Protein AF-A0AAD4DW91-F1 (afdb_monomer_lite)

Radius of gyration: 35.84 Å; chains: 1; bounding box: 128×82×57 Å

Organism: NCBI:txid1912939

pLDDT: mean 74.11, std 18.42, range [43.03, 97.12]

Structure (mmCIF, N/CA/C/O backbone):
data_AF-A0AAD4DW91-F1
#
_entry.id   AF-A0AAD4DW91-F1
#
loop_
_atom_site.group_PDB
_atom_site.id
_atom_site.type_symbol
_atom_site.label_atom_id
_atom_site.label_alt_id
_atom_site.label_comp_id
_atom_site.label_asym_id
_atom_site.label_entity_id
_atom_site.label_seq_id
_atom_site.pdbx_PDB_ins_code
_atom_site.Cartn_x
_atom_site.Cartn_y
_atom_site.Cartn_z
_atom_site.occupancy
_atom_site.B_iso_or_equiv
_atom_site.auth_seq_id
_atom_site.auth_comp_id
_atom_site.auth_asym_id
_atom_site.auth_atom_id
_atom_site.pdbx_PDB_model_num
ATOM 1 N N . MET A 1 1 ? 57.801 -24.862 -30.088 1.00 43.78 1 MET A N 1
ATOM 2 C CA . MET A 1 1 ? 57.485 -23.717 -29.214 1.00 43.78 1 MET A CA 1
ATOM 3 C C . MET A 1 1 ? 55.969 -23.665 -29.159 1.00 43.78 1 MET A C 1
ATOM 5 O O . MET A 1 1 ? 55.378 -23.221 -30.129 1.00 43.78 1 MET A O 1
ATOM 9 N N . ASP A 1 2 ? 55.355 -24.261 -28.137 1.00 58.56 2 ASP A N 1
ATOM 10 C CA . ASP A 1 2 ? 53.893 -24.354 -28.018 1.00 58.56 2 ASP A CA 1
ATOM 11 C C . ASP A 1 2 ? 53.498 -23.585 -26.754 1.00 58.56 2 ASP A C 1
ATOM 13 O O . ASP A 1 2 ? 53.835 -23.990 -25.644 1.00 58.56 2 ASP A O 1
ATOM 17 N N . VAL A 1 3 ? 52.967 -22.375 -26.943 1.00 61.09 3 VAL A N 1
ATOM 18 C CA . VAL A 1 3 ? 52.926 -21.304 -25.923 1.00 61.09 3 VAL A CA 1
ATOM 19 C C . VAL A 1 3 ? 51.514 -21.000 -25.428 1.00 61.09 3 VAL A C 1
ATOM 21 O O . VAL A 1 3 ? 51.255 -19.915 -24.914 1.00 61.09 3 VAL A O 1
ATOM 24 N N . PHE A 1 4 ? 50.587 -21.945 -25.560 1.00 66.50 4 PHE A N 1
ATOM 25 C CA . PHE A 1 4 ? 49.207 -21.739 -25.130 1.00 66.50 4 PHE A CA 1
ATOM 26 C C . PHE A 1 4 ? 48.803 -22.744 -24.052 1.00 66.50 4 PHE A C 1
ATOM 28 O O . PHE A 1 4 ? 48.075 -23.701 -24.303 1.00 66.50 4 PHE A O 1
ATOM 35 N N . GLU A 1 5 ? 49.222 -22.487 -22.812 1.00 61.28 5 GLU A N 1
ATOM 36 C CA . GLU A 1 5 ? 48.526 -23.033 -21.645 1.00 61.28 5 GLU A CA 1
ATOM 37 C C . GLU A 1 5 ? 47.189 -22.301 -21.487 1.00 61.28 5 GLU A C 1
ATOM 39 O O . GLU A 1 5 ? 47.075 -21.247 -20.858 1.00 61.28 5 GLU A O 1
ATOM 44 N N . VAL A 1 6 ? 46.147 -22.851 -22.110 1.00 69.00 6 VAL A N 1
ATOM 45 C CA . VAL A 1 6 ? 44.784 -22.344 -21.961 1.00 69.00 6 VAL A CA 1
ATOM 46 C C . VAL A 1 6 ? 44.283 -22.721 -20.567 1.00 69.00 6 VAL A C 1
ATOM 48 O O . VAL A 1 6 ? 43.870 -23.855 -20.323 1.00 69.00 6 VAL A O 1
ATOM 51 N N . GLN A 1 7 ? 44.292 -21.765 -19.636 1.00 66.50 7 GLN A N 1
ATOM 52 C CA . GLN A 1 7 ? 43.637 -21.929 -18.338 1.00 66.50 7 GLN A CA 1
ATOM 53 C C . GLN A 1 7 ? 42.112 -21.955 -18.517 1.00 66.50 7 GLN A C 1
ATOM 55 O O . GLN A 1 7 ? 41.428 -20.931 -18.463 1.00 66.50 7 GLN A O 1
ATOM 60 N N . LEU A 1 8 ? 41.562 -23.146 -18.750 1.00 68.25 8 LEU A N 1
ATOM 61 C CA . LEU A 1 8 ? 40.123 -23.354 -18.843 1.00 68.25 8 LEU A CA 1
ATOM 62 C C . LEU A 1 8 ? 39.509 -23.278 -17.442 1.00 68.25 8 LEU A C 1
ATOM 64 O O . LEU A 1 8 ? 39.639 -24.190 -16.623 1.00 68.25 8 LEU A O 1
ATOM 68 N N . LYS A 1 9 ? 38.801 -22.181 -17.159 1.00 71.25 9 LYS A N 1
ATOM 69 C CA . LYS A 1 9 ? 37.952 -22.091 -15.966 1.00 71.25 9 LYS A CA 1
ATOM 70 C C . LYS A 1 9 ? 36.875 -23.175 -16.046 1.00 71.25 9 LYS A C 1
ATOM 72 O O . LYS A 1 9 ? 36.232 -23.348 -17.081 1.00 71.25 9 LYS A O 1
ATOM 77 N N . ARG A 1 10 ? 36.671 -23.903 -14.943 1.00 77.69 10 ARG A N 1
ATOM 78 C CA . ARG A 1 10 ? 35.663 -24.968 -14.845 1.00 77.69 10 ARG A CA 1
ATOM 79 C C . ARG A 1 10 ? 34.290 -24.428 -15.248 1.00 77.69 10 ARG A C 1
ATOM 81 O O . ARG A 1 10 ? 33.811 -23.460 -14.660 1.00 77.69 10 ARG A O 1
ATOM 88 N N . ALA A 1 11 ? 33.663 -25.080 -16.226 1.00 75.19 11 ALA A N 1
ATOM 89 C CA . ALA A 1 11 ? 32.347 -24.686 -16.706 1.00 75.19 11 ALA A CA 1
ATOM 90 C C . ALA A 1 11 ? 31.305 -24.755 -15.570 1.00 75.19 11 ALA A C 1
ATOM 92 O O . ALA A 1 11 ? 31.350 -25.688 -14.754 1.00 75.19 11 ALA A O 1
ATOM 93 N N . PRO A 1 12 ? 30.359 -23.800 -15.508 1.00 78.75 12 PRO A N 1
ATOM 94 C CA . PRO A 1 12 ? 29.301 -23.818 -14.512 1.00 78.75 12 PRO A CA 1
ATOM 95 C C . PRO A 1 12 ? 28.512 -25.122 -14.579 1.00 78.75 12 PRO A C 1
ATOM 97 O O . PRO A 1 12 ? 28.064 -25.555 -15.640 1.00 78.75 12 PRO A O 1
ATOM 100 N N . THR A 1 13 ? 28.303 -25.744 -13.426 1.00 90.19 13 THR A N 1
ATOM 101 C CA . THR A 1 13 ? 27.441 -26.925 -13.340 1.00 90.19 13 THR A CA 1
ATOM 102 C C . THR A 1 13 ? 25.979 -26.534 -13.572 1.00 90.19 13 THR A C 1
ATOM 104 O O . THR A 1 13 ? 25.557 -25.430 -13.226 1.00 90.19 13 THR A O 1
ATOM 107 N N . ARG A 1 14 ? 25.151 -27.465 -14.066 1.00 89.25 14 ARG A N 1
ATOM 108 C CA . ARG A 1 14 ? 23.696 -27.255 -14.232 1.00 89.25 14 ARG A CA 1
ATOM 109 C C . ARG A 1 14 ? 23.020 -26.737 -12.953 1.00 89.25 14 ARG A C 1
ATOM 111 O O . ARG A 1 14 ? 22.089 -25.940 -13.022 1.00 89.25 14 ARG A O 1
ATOM 118 N N . LYS A 1 15 ? 23.499 -27.165 -11.777 1.00 91.06 15 LYS A N 1
ATOM 119 C CA . LYS A 1 15 ? 23.012 -26.684 -10.473 1.00 91.06 15 LYS A CA 1
ATOM 120 C C . LYS A 1 15 ? 23.363 -25.211 -10.240 1.00 91.06 15 LYS A C 1
ATOM 122 O O . LYS A 1 15 ? 22.491 -24.450 -9.838 1.00 91.06 15 LYS A O 1
ATOM 127 N N . GLN A 1 16 ? 24.598 -24.805 -10.537 1.00 89.75 16 GLN A N 1
ATOM 128 C CA . GLN A 1 16 ? 25.037 -23.409 -10.431 1.00 89.75 16 GLN A CA 1
ATOM 129 C C . GLN A 1 16 ? 24.302 -22.503 -11.420 1.00 89.75 16 GLN A C 1
ATOM 131 O O . GLN A 1 16 ? 23.882 -21.417 -11.043 1.00 89.75 16 GLN A O 1
ATOM 136 N N . GLN A 1 17 ? 24.066 -22.971 -12.647 1.00 90.06 17 GLN A N 1
ATOM 137 C CA . GLN A 1 17 ? 23.244 -22.242 -13.616 1.00 90.06 17 GLN A CA 1
ATOM 138 C C . GLN A 1 17 ? 21.807 -22.074 -13.117 1.00 90.06 17 GLN A C 1
ATOM 140 O O . GLN A 1 17 ? 21.265 -20.976 -13.167 1.00 90.06 17 GLN A O 1
ATOM 145 N N . LYS A 1 18 ? 21.197 -23.136 -12.571 1.00 92.94 18 LYS A N 1
ATOM 146 C CA . LYS A 1 18 ? 19.848 -23.059 -11.994 1.00 92.94 18 LYS A CA 1
ATOM 147 C C . LYS A 1 18 ? 19.786 -22.074 -10.824 1.00 92.94 18 LYS A C 1
ATOM 149 O O . LYS A 1 18 ? 18.832 -21.309 -10.739 1.00 92.94 18 LYS A O 1
ATOM 154 N N . LEU A 1 19 ? 20.796 -22.072 -9.955 1.00 93.31 19 LEU A N 1
ATOM 155 C CA . LEU A 1 19 ? 20.896 -21.115 -8.852 1.00 93.31 19 LEU A CA 1
ATOM 156 C C . LEU A 1 19 ? 21.050 -19.678 -9.350 1.00 93.31 19 LEU A C 1
ATOM 158 O O . LEU A 1 19 ? 20.335 -18.813 -8.865 1.00 93.31 19 LEU A O 1
ATOM 162 N N . ALA A 1 20 ? 21.914 -19.434 -10.337 1.00 89.50 20 ALA A N 1
ATOM 163 C CA . ALA A 1 20 ? 22.107 -18.108 -10.924 1.00 89.50 20 ALA A CA 1
ATOM 164 C C . ALA A 1 20 ? 20.833 -17.584 -11.602 1.00 89.50 20 ALA A C 1
ATOM 166 O O . ALA A 1 20 ? 20.484 -16.412 -11.475 1.00 89.50 20 ALA A O 1
ATOM 167 N N . LEU A 1 21 ? 20.099 -18.465 -12.289 1.00 90.56 21 LEU A N 1
ATOM 168 C CA . LEU A 1 21 ? 18.789 -18.119 -12.821 1.00 90.56 21 LEU A CA 1
ATOM 169 C C . LEU A 1 21 ? 17.860 -17.732 -11.673 1.00 90.56 21 LEU A C 1
ATOM 171 O O . LEU A 1 21 ? 17.384 -16.603 -11.660 1.00 90.56 21 LEU A O 1
ATOM 175 N N . LEU A 1 22 ? 17.633 -18.609 -10.692 1.00 90.62 22 LEU A N 1
ATOM 176 C CA . LEU A 1 22 ? 16.717 -18.332 -9.580 1.00 90.62 22 LEU A CA 1
ATOM 177 C C . LEU A 1 22 ? 17.086 -17.062 -8.804 1.00 90.62 22 LEU A C 1
ATOM 179 O O . LEU A 1 22 ? 16.188 -16.292 -8.482 1.00 90.62 22 LEU A O 1
ATOM 183 N N . SER A 1 23 ? 18.372 -16.796 -8.561 1.00 84.50 23 SER A N 1
ATOM 184 C CA . SER A 1 23 ? 18.811 -15.564 -7.900 1.00 84.50 23 SER A CA 1
ATOM 185 C C . SER A 1 23 ? 18.555 -14.330 -8.764 1.00 84.50 23 SER A C 1
ATOM 187 O O . SER A 1 23 ? 18.079 -13.330 -8.245 1.00 84.50 23 SER A O 1
ATOM 189 N N . SER A 1 24 ? 18.778 -14.394 -10.082 1.00 77.62 24 SER A N 1
ATOM 190 C CA . SER A 1 24 ? 18.447 -13.294 -11.002 1.00 77.62 24 SER A CA 1
ATOM 191 C C . SER A 1 24 ? 16.940 -13.062 -11.159 1.00 77.62 24 SER A C 1
ATOM 193 O O . SER A 1 24 ? 16.510 -11.930 -11.370 1.00 77.62 24 SER A O 1
ATOM 195 N N . TRP A 1 25 ? 16.120 -14.116 -11.078 1.00 75.94 25 TRP A N 1
ATOM 196 C CA . TRP A 1 25 ? 14.661 -14.000 -11.065 1.00 75.94 25 TRP A CA 1
ATOM 197 C C . TRP A 1 25 ? 14.200 -13.384 -9.746 1.00 75.94 25 TRP A C 1
ATOM 199 O O . TRP A 1 25 ? 13.442 -12.423 -9.770 1.00 75.94 25 TRP A O 1
ATOM 209 N N . ALA A 1 26 ? 14.710 -13.872 -8.614 1.00 73.00 26 ALA A N 1
ATOM 210 C CA . ALA A 1 26 ? 14.411 -13.330 -7.294 1.00 73.00 26 ALA A CA 1
ATOM 211 C C . ALA A 1 26 ? 14.856 -11.867 -7.165 1.00 73.00 26 ALA A C 1
ATOM 213 O O . ALA A 1 26 ? 14.100 -11.055 -6.655 1.00 73.00 26 ALA A O 1
ATOM 214 N N . ALA A 1 27 ? 16.026 -11.502 -7.692 1.00 68.44 27 ALA A N 1
ATOM 215 C CA . ALA A 1 27 ? 16.495 -10.120 -7.725 1.00 68.44 27 ALA A CA 1
ATOM 216 C C . ALA A 1 27 ? 15.627 -9.232 -8.632 1.00 68.44 27 ALA A C 1
ATOM 218 O O . ALA A 1 27 ? 15.327 -8.109 -8.252 1.00 68.44 27 ALA A O 1
ATOM 219 N N . ARG A 1 28 ? 15.155 -9.731 -9.785 1.00 61.72 28 ARG A N 1
ATOM 220 C CA . ARG A 1 28 ? 14.201 -9.001 -10.644 1.00 61.72 28 ARG A CA 1
ATOM 221 C C . ARG A 1 28 ? 12.823 -8.834 -10.002 1.00 61.72 28 ARG A C 1
ATOM 223 O O . ARG A 1 28 ? 12.201 -7.799 -10.169 1.00 61.72 28 ARG A O 1
ATOM 230 N N . LEU A 1 29 ? 12.356 -9.835 -9.261 1.00 61.34 29 LEU A N 1
ATOM 231 C CA . LEU A 1 29 ? 11.097 -9.778 -8.510 1.00 61.34 29 LEU A CA 1
ATOM 232 C C . LEU A 1 29 ? 11.217 -8.918 -7.241 1.00 61.34 29 LEU A C 1
ATOM 234 O O . LEU A 1 29 ? 10.246 -8.305 -6.818 1.00 61.34 29 LEU A O 1
ATOM 238 N N . SER A 1 30 ? 12.397 -8.869 -6.626 1.00 56.94 30 SER A N 1
ATOM 239 C CA . SER A 1 30 ? 12.642 -8.131 -5.383 1.00 56.94 30 SE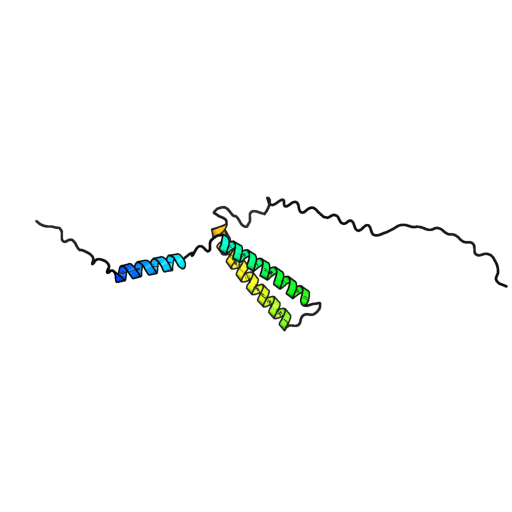R A CA 1
ATOM 240 C C . SER A 1 30 ? 13.104 -6.691 -5.616 1.00 56.94 30 SER A C 1
ATOM 242 O O . SER A 1 30 ? 12.941 -5.865 -4.727 1.00 56.94 30 SER A O 1
ATOM 244 N N . GLY A 1 31 ? 13.706 -6.385 -6.766 1.00 50.97 31 GLY A N 1
ATOM 245 C CA . GLY A 1 31 ? 14.404 -5.125 -7.038 1.00 50.97 31 GLY A CA 1
ATOM 246 C C . GLY A 1 31 ? 13.612 -4.114 -7.864 1.00 50.97 31 GLY A C 1
ATOM 247 O O . GLY A 1 31 ? 14.229 -3.430 -8.663 1.00 50.97 31 GLY A O 1
ATOM 248 N N . ASN A 1 32 ? 12.291 -4.029 -7.680 1.00 52.31 32 ASN A N 1
ATOM 249 C CA . ASN A 1 32 ? 11.264 -3.628 -8.661 1.00 52.31 32 ASN A CA 1
ATOM 250 C C . ASN A 1 32 ? 10.676 -4.835 -9.398 1.00 52.31 32 ASN A C 1
ATOM 252 O O . ASN A 1 32 ? 10.714 -4.913 -10.627 1.00 52.31 32 ASN A O 1
ATOM 256 N N . ALA A 1 33 ? 9.952 -5.703 -8.682 1.00 53.19 33 ALA A N 1
ATOM 257 C CA . ALA A 1 33 ? 8.667 -6.071 -9.261 1.00 53.19 33 ALA A CA 1
ATOM 258 C C . ALA A 1 33 ? 7.936 -4.744 -9.470 1.00 53.19 33 ALA A C 1
ATOM 260 O O . ALA A 1 33 ? 7.382 -4.199 -8.518 1.00 53.19 33 ALA A O 1
ATOM 261 N N . GLN A 1 34 ? 8.042 -4.183 -10.678 1.00 57.47 34 GLN A N 1
ATOM 262 C CA . GLN A 1 34 ? 7.216 -3.085 -11.141 1.00 57.47 34 GLN A CA 1
ATOM 263 C C . GLN A 1 34 ? 5.786 -3.583 -10.969 1.00 57.47 34 GLN A C 1
ATOM 265 O O . GLN A 1 34 ? 5.230 -4.253 -11.838 1.00 57.47 34 GLN A O 1
ATOM 270 N N . ARG A 1 35 ? 5.218 -3.338 -9.786 1.00 63.47 35 ARG A N 1
ATOM 271 C CA . ARG A 1 35 ? 3.785 -3.266 -9.572 1.00 63.47 35 ARG A CA 1
ATOM 272 C C . ARG A 1 35 ? 3.339 -2.354 -10.698 1.00 63.47 35 ARG A C 1
ATOM 274 O O . ARG A 1 35 ? 3.741 -1.201 -10.719 1.00 63.47 35 ARG A O 1
ATOM 281 N N . GLY A 1 36 ? 2.704 -2.905 -11.730 1.00 75.62 36 GLY A N 1
ATOM 282 C CA . GLY A 1 36 ? 2.406 -2.124 -12.929 1.00 75.62 36 GLY A CA 1
ATOM 283 C C . GLY A 1 36 ? 1.590 -0.887 -12.554 1.00 75.62 36 GLY A C 1
ATOM 284 O O . GLY A 1 36 ? 1.027 -0.836 -11.459 1.00 75.62 36 GLY A O 1
ATOM 285 N N . ALA A 1 37 ? 1.464 0.080 -13.464 1.00 82.06 37 ALA A N 1
ATOM 286 C CA . ALA A 1 37 ? 0.665 1.284 -13.218 1.00 82.06 37 ALA A CA 1
ATOM 287 C C . ALA A 1 37 ? -0.728 0.960 -12.629 1.00 82.06 37 ALA A C 1
ATOM 289 O O . ALA A 1 37 ? -1.177 1.628 -11.709 1.00 82.06 37 ALA A O 1
ATOM 290 N N . ALA A 1 38 ? -1.356 -0.145 -13.051 1.00 85.38 38 ALA A N 1
ATOM 291 C CA . ALA A 1 38 ? -2.618 -0.633 -12.487 1.00 85.38 38 ALA A CA 1
ATOM 292 C C . ALA A 1 38 ? -2.555 -0.988 -10.987 1.00 85.38 38 ALA A C 1
ATOM 294 O O . ALA A 1 38 ? -3.494 -0.719 -10.248 1.00 85.38 38 ALA A O 1
ATOM 295 N N . THR A 1 39 ? -1.466 -1.599 -10.515 1.00 86.31 39 THR A N 1
ATOM 296 C CA . THR A 1 39 ? -1.281 -1.904 -9.088 1.00 86.31 39 THR A CA 1
ATOM 297 C C . THR A 1 39 ? -1.000 -0.639 -8.280 1.00 86.31 39 THR A C 1
ATOM 299 O O . THR A 1 39 ? -1.463 -0.530 -7.148 1.00 86.31 39 THR A O 1
ATOM 302 N N . TRP A 1 40 ? -0.273 0.319 -8.857 1.00 87.56 40 TRP A N 1
ATOM 303 C CA . TRP A 1 40 ? -0.061 1.624 -8.235 1.00 87.56 40 TRP A CA 1
ATOM 304 C C . TRP A 1 40 ? -1.379 2.405 -8.117 1.00 87.56 40 TRP A C 1
ATOM 306 O O . TRP A 1 40 ? -1.726 2.832 -7.021 1.00 87.56 40 TRP A O 1
ATOM 316 N N . ILE A 1 41 ? -2.194 2.456 -9.175 1.00 90.19 41 ILE A N 1
ATOM 317 C CA . ILE A 1 41 ? -3.548 3.041 -9.144 1.00 90.19 41 ILE A CA 1
ATOM 318 C C . ILE A 1 41 ? -4.452 2.310 -8.141 1.00 90.19 41 ILE A C 1
ATOM 320 O O . ILE A 1 41 ? -5.162 2.935 -7.364 1.00 90.19 41 ILE A O 1
ATOM 324 N N . ALA A 1 42 ? -4.414 0.977 -8.083 1.00 91.81 42 ALA A N 1
ATOM 325 C CA . ALA A 1 42 ? -5.163 0.249 -7.058 1.00 91.81 42 ALA A CA 1
ATOM 326 C C . ALA A 1 42 ? -4.724 0.655 -5.638 1.00 91.81 42 ALA A C 1
ATOM 328 O O . ALA A 1 42 ? -5.557 0.780 -4.742 1.00 91.81 42 ALA A O 1
ATOM 329 N N . SER A 1 43 ? -3.428 0.914 -5.434 1.00 91.69 43 SER A N 1
ATOM 330 C CA . SER A 1 43 ? -2.921 1.438 -4.166 1.00 91.69 43 SER A CA 1
ATOM 331 C C . SER A 1 43 ? -3.464 2.836 -3.865 1.00 91.69 43 SER A C 1
ATOM 333 O O . SER A 1 43 ? -3.839 3.074 -2.717 1.00 91.69 43 SER A O 1
ATOM 335 N N . SER A 1 44 ? -3.555 3.736 -4.853 1.00 93.25 44 SER A N 1
ATOM 336 C CA . SER A 1 44 ? -4.135 5.071 -4.641 1.00 93.25 44 SER A CA 1
ATOM 337 C C . SER A 1 44 ? -5.607 4.982 -4.240 1.00 93.25 44 SER A C 1
ATOM 339 O O . SER A 1 44 ? -6.003 5.607 -3.263 1.00 93.25 44 SER A O 1
ATOM 341 N N . ILE A 1 45 ? -6.388 4.106 -4.882 1.00 96.12 45 ILE A N 1
ATOM 342 C CA . ILE A 1 45 ? -7.790 3.857 -4.507 1.00 96.12 45 ILE A CA 1
ATOM 343 C C . ILE A 1 45 ? -7.889 3.406 -3.045 1.00 96.12 45 ILE A C 1
ATOM 345 O O . ILE A 1 45 ? -8.698 3.934 -2.288 1.00 96.12 45 ILE A O 1
ATOM 349 N N . THR A 1 46 ? -7.028 2.487 -2.599 1.00 95.94 46 THR A N 1
ATOM 350 C CA . THR A 1 46 ? -7.054 2.060 -1.189 1.00 95.94 46 THR A CA 1
ATOM 351 C C . THR A 1 46 ? -6.650 3.163 -0.205 1.00 95.94 46 THR A C 1
ATOM 353 O O . THR A 1 46 ? -7.049 3.117 0.958 1.00 95.94 46 THR A O 1
ATOM 356 N N . ILE A 1 47 ? -5.843 4.141 -0.630 1.00 96.31 47 ILE A N 1
ATOM 357 C CA . ILE A 1 47 ? -5.495 5.311 0.189 1.00 96.31 47 ILE A CA 1
ATOM 358 C C . ILE A 1 47 ? -6.716 6.226 0.327 1.00 96.31 47 ILE A C 1
ATOM 360 O O . ILE A 1 47 ? -7.048 6.613 1.448 1.00 96.31 47 ILE A O 1
ATOM 364 N N . GLU A 1 48 ? -7.425 6.488 -0.771 1.00 97.12 48 GLU A N 1
ATOM 365 C CA . GLU A 1 48 ? -8.678 7.255 -0.776 1.00 97.12 48 GLU A CA 1
ATOM 366 C C . GLU A 1 48 ? -9.748 6.595 0.109 1.00 97.12 48 GLU A C 1
ATOM 368 O O . GLU A 1 48 ? -10.358 7.239 0.963 1.00 97.12 48 GLU A O 1
ATOM 373 N N . GLU A 1 49 ? -9.919 5.274 0.014 1.00 96.81 49 GLU A N 1
ATOM 374 C CA . GLU A 1 49 ? -10.830 4.523 0.890 1.00 96.81 49 GLU A CA 1
ATOM 375 C C . GLU A 1 49 ? -10.483 4.695 2.378 1.00 96.81 49 GLU A C 1
ATOM 377 O O . GLU A 1 49 ? -11.370 4.849 3.228 1.00 96.81 49 GLU A O 1
ATOM 382 N N . MET A 1 50 ? -9.189 4.700 2.717 1.00 95.62 50 MET A N 1
ATOM 383 C CA . MET A 1 50 ? -8.728 4.935 4.085 1.00 95.62 50 MET A CA 1
ATOM 384 C C . MET A 1 50 ? -8.999 6.371 4.553 1.00 95.62 50 MET A C 1
ATOM 386 O O . MET A 1 50 ? -9.386 6.557 5.708 1.00 95.62 50 MET A O 1
ATOM 390 N N . GLN A 1 51 ? -8.837 7.374 3.686 1.00 96.62 51 GLN A N 1
ATOM 391 C CA . GLN A 1 51 ? -9.166 8.773 3.986 1.00 96.62 51 GLN A CA 1
ATOM 392 C C . GLN A 1 51 ? -10.664 8.969 4.240 1.00 96.62 51 GLN A C 1
ATOM 394 O O . GLN A 1 51 ? -11.048 9.616 5.221 1.00 96.62 51 GLN A O 1
ATOM 399 N N . ILE A 1 52 ? -11.513 8.367 3.403 1.00 96.50 52 ILE A N 1
ATOM 400 C CA . ILE A 1 52 ? -12.973 8.407 3.557 1.00 96.50 52 ILE A CA 1
ATOM 401 C C . ILE A 1 52 ? -13.372 7.738 4.873 1.00 96.50 52 ILE A C 1
ATOM 403 O O . ILE A 1 52 ? -14.122 8.317 5.661 1.00 96.50 52 ILE A O 1
ATOM 407 N N . THR A 1 53 ? -12.829 6.550 5.152 1.00 94.75 53 THR A N 1
ATOM 408 C CA . THR A 1 53 ? -13.102 5.811 6.394 1.00 94.75 53 THR A CA 1
ATOM 409 C C . THR A 1 53 ? -12.701 6.618 7.623 1.00 94.75 53 THR A C 1
ATOM 411 O O . THR A 1 53 ? -13.517 6.816 8.519 1.00 94.75 53 THR A O 1
ATOM 414 N N . LEU A 1 54 ? -11.490 7.176 7.632 1.00 94.56 54 LEU A N 1
ATOM 415 C CA . LEU A 1 54 ? -11.017 8.031 8.717 1.00 94.56 54 LEU A CA 1
ATOM 416 C C . LEU A 1 54 ? -11.914 9.262 8.913 1.00 94.56 54 LEU A C 1
ATOM 418 O O . LEU A 1 54 ? -12.221 9.637 10.044 1.00 94.56 54 LEU A O 1
ATOM 422 N N . SER A 1 55 ? -12.358 9.886 7.823 1.00 93.62 55 SER A N 1
ATOM 423 C CA . SER A 1 55 ? -13.264 11.037 7.885 1.00 93.62 55 SER A CA 1
ATOM 424 C C . SER A 1 55 ? -14.623 10.657 8.472 1.00 93.62 55 SER A C 1
ATOM 426 O O . SER A 1 55 ? -15.178 11.405 9.279 1.00 93.62 55 SER A O 1
ATOM 428 N N . MET A 1 56 ? -15.152 9.483 8.119 1.00 92.62 56 MET A N 1
ATOM 429 C CA . MET A 1 56 ? -16.372 8.949 8.726 1.00 92.62 56 MET A CA 1
ATOM 430 C C . MET A 1 56 ? -16.185 8.654 10.214 1.00 92.62 56 MET A C 1
ATOM 432 O O . MET A 1 56 ? -17.055 9.014 11.005 1.00 92.62 56 MET A O 1
ATOM 436 N N . ASP A 1 57 ? -15.064 8.048 10.604 1.00 90.69 57 ASP A N 1
ATOM 437 C CA . ASP A 1 57 ? -14.753 7.747 12.003 1.00 90.69 57 ASP A CA 1
ATOM 438 C C . ASP A 1 57 ? -14.708 9.035 12.834 1.00 90.69 57 ASP A C 1
ATOM 440 O O . ASP A 1 57 ? -15.382 9.138 13.858 1.00 90.69 57 ASP A O 1
ATOM 444 N N . ILE A 1 58 ? -14.012 10.065 12.341 1.00 91.19 58 ILE A N 1
ATOM 445 C CA . ILE A 1 58 ? -13.946 11.388 12.980 1.00 91.19 58 ILE A CA 1
ATOM 446 C C . ILE A 1 58 ? -15.338 12.017 13.109 1.00 91.19 58 ILE A C 1
ATOM 448 O O . ILE A 1 58 ? -15.674 12.548 14.165 1.00 91.19 58 ILE A O 1
ATOM 452 N N . ARG A 1 59 ? -16.181 11.929 12.073 1.00 91.25 59 ARG A N 1
ATOM 453 C CA . ARG A 1 59 ? -17.560 12.448 12.126 1.00 91.25 59 ARG A CA 1
ATOM 454 C C . ARG A 1 59 ? -18.429 11.698 13.140 1.00 91.25 59 ARG A C 1
ATOM 456 O O . ARG A 1 59 ? -19.283 12.308 13.777 1.00 91.25 59 ARG A O 1
ATOM 463 N N . ARG A 1 60 ? -18.212 10.391 13.318 1.00 90.19 60 ARG A N 1
ATOM 464 C CA . ARG A 1 60 ? -18.962 9.544 14.266 1.00 90.19 60 ARG A CA 1
ATOM 465 C C . ARG A 1 60 ? -18.596 9.787 15.727 1.00 90.19 60 ARG A C 1
ATOM 467 O O . ARG A 1 60 ? -19.383 9.459 16.609 1.00 90.19 60 ARG A O 1
ATOM 474 N N . LEU A 1 61 ? -17.427 10.360 15.986 1.00 88.19 61 LEU A N 1
ATOM 475 C CA . LEU A 1 61 ? -16.875 10.536 17.328 1.00 88.19 61 LEU A CA 1
ATOM 476 C C . LEU A 1 61 ? -17.559 11.622 18.167 1.00 88.19 61 LEU A C 1
ATOM 478 O O . LEU A 1 61 ? -17.404 11.650 19.388 1.00 88.19 61 LEU A O 1
ATOM 482 N N . GLY A 1 62 ? -18.399 12.447 17.539 1.00 83.06 62 GLY A N 1
ATOM 483 C CA . GLY A 1 62 ? -19.214 13.439 18.230 1.00 83.06 62 GLY A CA 1
ATOM 484 C C . GLY A 1 62 ? -18.379 14.533 18.904 1.00 83.06 62 GLY A C 1
ATOM 485 O O . GLY A 1 62 ? -17.222 14.769 18.568 1.00 83.06 62 GLY A O 1
ATOM 486 N N . ARG A 1 63 ? -18.989 15.250 19.855 1.00 84.50 63 ARG A N 1
ATOM 487 C CA . ARG A 1 63 ? -18.404 16.466 20.452 1.00 84.50 63 ARG A CA 1
ATOM 488 C C . ARG A 1 63 ? -17.266 16.196 21.445 1.00 84.50 63 ARG A C 1
ATOM 490 O O . ARG A 1 63 ? -16.427 17.068 21.651 1.00 84.50 63 ARG A O 1
ATOM 497 N N . HIS A 1 64 ? -17.256 15.020 22.076 1.00 86.19 64 HIS A N 1
ATOM 498 C CA . HIS A 1 64 ? -16.332 14.673 23.160 1.00 86.19 64 HIS A CA 1
ATOM 499 C C . HIS A 1 64 ? -15.859 13.216 23.024 1.00 86.19 64 HIS A C 1
ATOM 501 O O . HIS A 1 64 ? -16.404 12.336 23.694 1.00 86.19 64 HIS A O 1
ATOM 507 N N . PRO A 1 65 ? -14.875 12.946 22.149 1.00 87.38 65 PRO A N 1
ATOM 508 C CA . PRO A 1 65 ? -14.313 11.611 21.997 1.00 87.38 65 PRO A CA 1
ATOM 509 C C . PRO A 1 65 ? -13.574 11.176 23.264 1.00 87.38 65 PRO A C 1
ATOM 511 O O . PRO A 1 65 ? -12.946 11.985 23.950 1.00 87.38 65 PRO A O 1
ATOM 514 N N . THR A 1 66 ? -13.612 9.881 23.566 1.00 91.19 66 THR A N 1
ATOM 515 C CA . THR A 1 66 ? -12.809 9.308 24.648 1.00 91.19 66 THR A CA 1
ATOM 516 C C . THR A 1 66 ? -11.324 9.307 24.283 1.00 91.19 66 THR A C 1
ATOM 518 O O . THR A 1 66 ? -10.935 9.383 23.113 1.00 91.19 66 THR A O 1
ATOM 521 N N . GLU A 1 67 ? -10.457 9.188 25.289 1.00 91.94 67 GLU A N 1
ATOM 522 C CA . GLU A 1 67 ? -9.006 9.110 25.077 1.00 91.94 67 GLU A CA 1
ATOM 523 C C . GLU A 1 67 ? -8.626 7.915 24.186 1.00 91.94 67 GLU A C 1
ATOM 525 O O . GLU A 1 67 ? -7.822 8.047 23.266 1.00 91.94 67 GLU A O 1
ATOM 530 N N . THR A 1 68 ? -9.282 6.768 24.388 1.00 92.25 68 THR A N 1
ATOM 531 C CA . THR A 1 68 ? -9.099 5.561 23.568 1.00 92.25 68 THR A CA 1
ATOM 532 C C . THR A 1 68 ? -9.465 5.793 22.106 1.00 92.25 68 THR A C 1
ATOM 534 O O . THR A 1 68 ? -8.699 5.454 21.212 1.00 92.25 68 THR A O 1
ATOM 537 N N . GLN A 1 69 ? -10.597 6.444 21.862 1.00 91.50 69 GLN A N 1
ATOM 538 C CA . GLN A 1 69 ? -11.050 6.784 20.522 1.00 91.50 69 GLN A CA 1
ATOM 539 C C . GLN A 1 69 ? -10.118 7.781 19.822 1.00 91.50 69 GLN A C 1
ATOM 541 O O . GLN A 1 69 ? -9.812 7.644 18.639 1.00 91.50 69 GLN A O 1
ATOM 546 N N . THR A 1 70 ? -9.639 8.780 20.563 1.00 92.12 70 THR A N 1
ATOM 547 C CA . THR A 1 70 ? -8.661 9.752 20.062 1.00 92.12 70 THR A CA 1
ATOM 548 C C . THR A 1 70 ? -7.360 9.052 19.667 1.00 92.12 70 THR A C 1
ATOM 550 O O . THR A 1 70 ? -6.793 9.331 18.611 1.00 92.12 70 THR A O 1
ATOM 553 N N . LEU A 1 71 ? -6.909 8.098 20.483 1.00 94.50 71 LEU A N 1
ATOM 554 C CA . LEU A 1 71 ? -5.726 7.292 20.207 1.00 94.50 71 LEU A CA 1
ATOM 555 C C . LEU A 1 71 ? -5.908 6.447 18.937 1.00 94.50 71 LEU A C 1
ATOM 557 O O . LEU A 1 71 ? -5.000 6.396 18.104 1.00 94.50 71 LEU A O 1
ATOM 561 N N . ASP A 1 72 ? -7.080 5.842 18.747 1.00 92.56 72 ASP A N 1
ATOM 562 C CA . ASP A 1 72 ? -7.393 5.061 17.549 1.00 92.56 72 ASP A CA 1
ATOM 563 C C . ASP A 1 72 ? -7.398 5.928 16.276 1.00 92.56 72 ASP A C 1
ATOM 565 O O . ASP A 1 72 ? -6.776 5.543 15.280 1.00 92.56 72 ASP A O 1
ATOM 569 N N . ILE A 1 73 ? -7.968 7.143 16.320 1.00 94.06 73 ILE A N 1
ATOM 570 C CA . ILE A 1 73 ? -7.862 8.120 15.217 1.00 94.06 73 ILE A CA 1
ATOM 571 C C . ILE A 1 73 ? -6.396 8.429 14.913 1.00 94.06 73 ILE A C 1
ATOM 573 O O . ILE A 1 73 ? -5.986 8.424 13.751 1.00 94.06 73 ILE A O 1
ATOM 577 N N . CYS A 1 74 ? -5.597 8.723 15.941 1.00 94.56 74 CYS A N 1
ATOM 578 C CA . CYS A 1 74 ? -4.184 9.050 15.769 1.00 94.56 74 CYS A CA 1
ATOM 579 C C . CYS A 1 74 ? -3.422 7.897 15.107 1.00 94.56 74 CYS A C 1
ATOM 581 O O . CYS A 1 74 ? -2.661 8.129 14.171 1.00 94.56 74 CYS A O 1
ATOM 583 N N . ARG A 1 75 ? -3.683 6.647 15.508 1.00 94.56 75 ARG A N 1
ATOM 584 C CA . ARG A 1 75 ? -3.095 5.461 14.864 1.00 94.56 75 ARG A CA 1
ATOM 585 C C . ARG A 1 75 ? -3.511 5.328 13.403 1.00 94.56 75 ARG A C 1
ATOM 587 O O . ARG A 1 75 ? -2.658 5.054 12.558 1.00 94.56 75 ARG A O 1
ATOM 594 N N . HIS A 1 76 ? -4.793 5.526 13.092 1.00 93.88 76 HIS A N 1
ATOM 595 C CA . HIS A 1 76 ? -5.279 5.516 11.710 1.00 93.88 76 HIS A CA 1
ATOM 596 C C . HIS A 1 76 ? -4.611 6.607 10.867 1.00 93.88 76 HIS A C 1
ATOM 598 O O . HIS A 1 76 ? -4.149 6.312 9.766 1.00 93.88 76 HIS A O 1
ATOM 604 N N . ARG A 1 77 ? -4.473 7.826 11.403 1.00 95.75 77 ARG A N 1
ATOM 605 C CA . ARG A 1 77 ? -3.755 8.933 10.753 1.00 95.75 77 ARG A CA 1
ATOM 606 C C . ARG A 1 77 ? -2.298 8.590 10.474 1.00 95.75 77 ARG A C 1
ATOM 608 O O . ARG A 1 77 ? -1.858 8.745 9.343 1.00 95.75 77 ARG A O 1
ATOM 615 N N . THR A 1 78 ? -1.564 8.077 11.461 1.00 96.56 78 THR A N 1
ATOM 616 C CA . THR A 1 78 ? -0.159 7.685 11.272 1.00 96.56 78 THR A CA 1
ATOM 617 C C . THR A 1 78 ? -0.022 6.607 10.199 1.00 96.56 78 THR A C 1
ATOM 619 O O . THR A 1 78 ? 0.821 6.725 9.316 1.00 96.56 78 THR A O 1
ATOM 622 N N . LYS A 1 79 ? -0.879 5.578 10.225 1.00 94.88 79 LYS A N 1
ATOM 623 C CA . LYS A 1 79 ? -0.865 4.505 9.221 1.00 94.88 79 LYS A CA 1
ATOM 624 C C . LYS A 1 79 ? -1.185 5.021 7.816 1.00 94.88 79 LYS A C 1
ATOM 626 O O . LYS A 1 79 ? -0.575 4.564 6.852 1.00 94.88 79 LYS A O 1
ATOM 631 N N . LEU A 1 80 ? -2.154 5.927 7.701 1.00 96.00 80 LEU A N 1
ATOM 632 C CA . LEU A 1 80 ? -2.506 6.569 6.440 1.00 96.00 80 LEU A CA 1
ATOM 633 C C . LEU A 1 80 ? -1.336 7.400 5.907 1.00 96.00 80 LEU A C 1
ATOM 635 O O . LEU A 1 80 ? -0.971 7.236 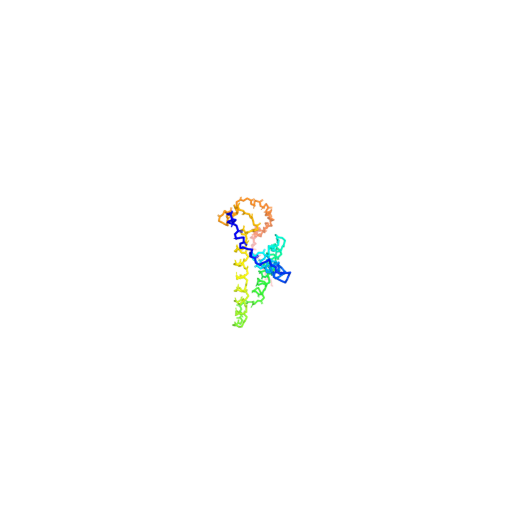4.748 1.00 96.00 80 LEU A O 1
ATOM 639 N N . GLN A 1 81 ? -0.705 8.209 6.760 1.00 95.50 81 GLN A N 1
ATOM 640 C CA . GLN A 1 81 ? 0.436 9.028 6.364 1.00 95.50 81 GLN A CA 1
ATOM 641 C C . GLN A 1 81 ? 1.591 8.169 5.848 1.00 95.50 81 GLN A C 1
ATOM 643 O O . GLN A 1 81 ? 2.078 8.410 4.754 1.00 95.50 81 GLN A O 1
ATOM 648 N N . SER A 1 82 ? 1.954 7.093 6.555 1.00 95.00 82 SER A N 1
ATOM 649 C CA . SER A 1 82 ? 3.015 6.191 6.087 1.00 95.00 82 SER A CA 1
ATOM 650 C C . SER A 1 82 ? 2.715 5.566 4.719 1.00 95.00 82 SER A C 1
ATOM 652 O O . SER A 1 82 ? 3.635 5.349 3.936 1.00 95.00 82 SER A O 1
ATOM 654 N N . ARG A 1 83 ? 1.441 5.281 4.411 1.00 93.38 83 ARG A N 1
ATOM 655 C CA . ARG A 1 83 ? 1.040 4.784 3.084 1.00 93.38 83 ARG A CA 1
ATOM 656 C C . ARG A 1 83 ? 1.132 5.854 2.006 1.00 93.38 83 ARG A C 1
ATOM 658 O O . ARG A 1 83 ? 1.517 5.528 0.890 1.00 93.38 83 ARG A O 1
ATOM 665 N N . ILE A 1 84 ? 0.771 7.093 2.330 1.00 93.44 84 ILE A N 1
ATOM 666 C CA . ILE A 1 84 ? 0.919 8.234 1.421 1.00 93.44 84 ILE A CA 1
ATOM 667 C C . ILE A 1 84 ? 2.403 8.463 1.130 1.00 93.44 84 ILE A C 1
ATOM 669 O O . ILE A 1 84 ? 2.775 8.559 -0.031 1.00 93.44 84 ILE A O 1
ATOM 673 N N . ASP A 1 85 ? 3.259 8.454 2.150 1.00 92.06 85 ASP A N 1
ATOM 674 C CA . ASP A 1 85 ? 4.699 8.653 1.979 1.00 92.06 85 ASP A CA 1
ATOM 675 C C . ASP A 1 85 ? 5.312 7.566 1.075 1.00 92.06 85 ASP A C 1
ATOM 677 O O . ASP A 1 85 ? 6.032 7.875 0.125 1.00 92.06 85 ASP A O 1
ATOM 681 N N . GLU A 1 86 ? 4.978 6.288 1.312 1.00 89.94 86 GLU A N 1
ATOM 682 C CA . GLU A 1 86 ? 5.409 5.172 0.454 1.00 89.94 86 GLU A CA 1
ATOM 683 C C . GLU A 1 86 ? 4.895 5.334 -0.985 1.00 89.94 86 GLU A C 1
ATOM 685 O O . GLU A 1 86 ? 5.642 5.130 -1.944 1.00 89.94 86 GLU A O 1
ATOM 690 N N . PHE A 1 87 ? 3.632 5.731 -1.147 1.00 89.94 87 PHE A N 1
ATOM 691 C CA . PHE A 1 87 ? 3.018 5.952 -2.451 1.00 89.94 87 PHE A CA 1
ATOM 692 C C . PHE A 1 87 ? 3.706 7.079 -3.234 1.00 89.94 87 PHE A C 1
ATOM 694 O O . PHE A 1 87 ? 3.993 6.904 -4.421 1.00 89.94 87 PHE A O 1
ATOM 701 N N . THR A 1 88 ? 4.025 8.191 -2.569 1.00 86.75 88 THR A N 1
ATOM 702 C CA . THR A 1 88 ? 4.692 9.360 -3.157 1.00 86.75 88 THR A CA 1
ATOM 703 C C . THR A 1 88 ? 6.124 9.044 -3.582 1.00 86.75 88 THR A C 1
ATOM 705 O O . THR A 1 88 ? 6.533 9.437 -4.671 1.00 86.75 88 THR A O 1
ATOM 708 N N . ILE A 1 89 ? 6.874 8.262 -2.794 1.00 86.69 89 ILE A N 1
ATOM 709 C CA . ILE A 1 89 ? 8.239 7.833 -3.160 1.00 86.69 89 ILE A CA 1
ATOM 710 C C . ILE A 1 89 ? 8.243 7.058 -4.486 1.00 86.69 89 ILE A C 1
ATOM 712 O O . ILE A 1 89 ? 9.158 7.200 -5.297 1.00 86.69 89 ILE A O 1
ATOM 716 N N . VAL A 1 90 ? 7.220 6.234 -4.720 1.00 84.00 90 VAL A N 1
ATOM 717 C CA . VAL A 1 90 ? 7.128 5.385 -5.916 1.00 84.00 90 VAL A CA 1
ATOM 718 C C . VAL A 1 90 ? 6.447 6.114 -7.089 1.00 84.00 90 VAL A C 1
ATOM 720 O O . VAL A 1 90 ? 6.578 5.680 -8.235 1.00 84.00 90 VAL A O 1
ATOM 723 N N . ALA A 1 91 ? 5.792 7.255 -6.853 1.00 83.50 91 ALA A N 1
ATOM 724 C CA . ALA A 1 91 ? 5.039 8.003 -7.863 1.00 83.50 91 ALA A CA 1
ATOM 725 C C . ALA A 1 91 ? 5.888 8.412 -9.077 1.00 83.50 91 ALA A C 1
ATOM 727 O O . ALA A 1 91 ? 5.474 8.186 -10.216 1.00 83.50 91 ALA A O 1
ATOM 728 N N . ALA A 1 92 ? 7.111 8.905 -8.852 1.00 78.25 92 ALA A N 1
ATOM 729 C CA . ALA A 1 92 ? 8.029 9.302 -9.925 1.00 78.25 92 ALA A CA 1
ATOM 730 C C . ALA A 1 92 ? 8.341 8.150 -10.902 1.00 78.25 92 ALA A C 1
ATOM 732 O O . ALA A 1 92 ? 8.540 8.363 -12.095 1.00 78.25 92 ALA A O 1
ATOM 733 N N . THR A 1 93 ? 8.324 6.901 -10.422 1.00 79.75 93 THR A N 1
ATOM 734 C CA . THR A 1 93 ? 8.577 5.722 -11.268 1.00 79.75 93 THR A CA 1
ATOM 735 C C . THR A 1 93 ? 7.389 5.343 -12.156 1.00 79.75 93 THR A C 1
ATOM 737 O O . THR A 1 93 ? 7.569 4.629 -13.144 1.00 79.75 93 THR A O 1
ATOM 740 N N . HIS A 1 94 ? 6.182 5.813 -11.822 1.00 78.06 94 HIS A N 1
ATOM 741 C CA . HIS A 1 94 ? 4.948 5.528 -12.556 1.00 78.06 94 HIS A CA 1
ATOM 742 C C . HIS A 1 94 ? 4.481 6.683 -13.442 1.00 78.06 94 HIS A C 1
ATOM 744 O O . HIS A 1 94 ? 3.889 6.420 -14.487 1.00 78.06 94 HIS A O 1
ATOM 750 N N . LEU A 1 95 ? 4.749 7.928 -13.046 1.00 77.38 95 LEU A N 1
ATOM 751 C CA . LEU A 1 95 ? 4.299 9.130 -13.756 1.00 77.38 95 LEU A CA 1
ATOM 752 C C . LEU A 1 95 ? 5.240 9.560 -14.894 1.00 77.38 95 LEU A C 1
ATOM 754 O O . LEU A 1 95 ? 4.832 10.323 -15.764 1.00 77.38 95 LEU A O 1
ATOM 758 N N . GLY A 1 96 ? 6.449 8.994 -14.950 1.00 68.81 96 GLY A N 1
ATOM 759 C CA . GLY A 1 96 ? 7.424 9.258 -16.007 1.00 68.81 96 GLY A CA 1
ATOM 760 C C . GLY A 1 96 ? 8.389 10.395 -15.669 1.00 68.81 96 GLY A C 1
ATOM 761 O O . GLY A 1 96 ? 8.173 11.188 -14.754 1.00 68.81 96 GLY A O 1
ATOM 762 N N . GLU A 1 97 ? 9.500 10.439 -16.403 1.00 58.50 97 GLU A N 1
ATOM 763 C CA . GLU A 1 97 ? 10.551 11.447 -16.245 1.00 58.50 97 GLU A CA 1
ATOM 764 C C . GLU A 1 97 ? 10.009 12.816 -16.697 1.00 58.50 97 GLU A C 1
ATOM 766 O O . GLU A 1 97 ? 9.760 13.021 -17.883 1.00 58.50 97 GLU A O 1
ATOM 771 N N . GLY A 1 98 ? 9.755 13.717 -15.739 1.00 60.03 98 GLY A N 1
ATOM 772 C CA . GLY A 1 98 ? 9.167 15.044 -15.979 1.00 60.03 98 GLY A CA 1
ATOM 773 C C . GLY A 1 98 ? 7.939 15.384 -15.128 1.00 60.03 98 GLY A C 1
ATOM 774 O O . GLY A 1 98 ? 7.462 16.508 -15.211 1.00 60.03 98 GLY A O 1
ATOM 775 N N . PHE A 1 99 ? 7.431 14.455 -14.309 1.00 61.47 99 PHE A N 1
ATOM 776 C CA . PHE A 1 99 ? 6.425 14.791 -13.299 1.00 61.47 99 PHE A CA 1
ATOM 777 C C . PHE A 1 99 ? 7.106 15.469 -12.105 1.00 61.47 99 PHE A C 1
ATOM 779 O O . PHE A 1 99 ? 7.668 14.786 -11.244 1.00 61.47 99 PHE A O 1
ATOM 786 N N . ASP A 1 100 ? 7.096 16.801 -12.082 1.00 60.09 100 ASP A N 1
ATOM 787 C CA . ASP A 1 100 ? 7.476 17.563 -10.897 1.00 60.09 100 ASP A CA 1
ATOM 788 C C . ASP A 1 100 ? 6.256 17.670 -9.972 1.00 60.09 100 ASP A C 1
ATOM 790 O O . ASP A 1 100 ? 5.183 18.098 -10.389 1.00 60.09 100 ASP A O 1
ATOM 794 N N . VAL A 1 101 ? 6.391 17.229 -8.720 1.00 57.03 101 VAL A N 1
ATOM 795 C CA . VAL A 1 101 ? 5.294 17.292 -7.730 1.00 57.03 101 VAL A CA 1
ATOM 796 C C . VAL A 1 101 ? 4.990 18.753 -7.362 1.00 57.03 101 VAL A C 1
ATOM 798 O O . VAL A 1 101 ? 3.884 19.060 -6.920 1.00 57.03 101 VAL A O 1
ATOM 801 N N . ASP A 1 102 ? 5.966 19.637 -7.587 1.00 58.69 102 ASP A N 1
ATOM 802 C CA . ASP A 1 102 ? 5.885 21.076 -7.352 1.00 58.69 102 ASP A CA 1
ATOM 803 C C . ASP A 1 102 ? 5.355 21.861 -8.568 1.00 58.69 102 ASP A C 1
ATOM 805 O O . ASP A 1 102 ? 5.100 23.064 -8.446 1.00 58.69 102 ASP A O 1
ATOM 809 N N . ASP A 1 103 ? 5.140 21.208 -9.722 1.00 57.44 103 ASP A N 1
ATOM 810 C CA . ASP A 1 103 ? 4.388 21.809 -10.826 1.00 57.44 103 ASP A CA 1
ATOM 811 C C . ASP A 1 103 ? 2.911 21.852 -10.410 1.00 57.44 103 ASP A C 1
ATOM 813 O O . ASP A 1 103 ? 2.152 20.885 -10.510 1.00 57.44 103 ASP A O 1
ATOM 817 N N . GLU A 1 104 ? 2.538 23.003 -9.854 1.00 55.22 104 GLU A N 1
ATOM 818 C CA . GLU A 1 104 ? 1.183 23.410 -9.507 1.00 55.22 104 GLU A CA 1
ATOM 819 C C . GLU A 1 104 ? 0.188 22.867 -10.544 1.00 55.22 104 GLU A C 1
ATOM 821 O O . GLU A 1 104 ? 0.359 23.094 -11.743 1.00 55.22 104 GLU A O 1
ATOM 826 N N . ILE A 1 105 ? -0.839 22.136 -10.084 1.00 55.78 105 ILE A N 1
ATOM 827 C CA . ILE A 1 105 ? -1.939 21.592 -10.896 1.00 55.78 105 ILE A CA 1
ATOM 828 C C . ILE A 1 105 ? -2.669 22.766 -11.572 1.00 55.78 105 ILE A C 1
ATOM 830 O O . ILE A 1 105 ? -3.717 23.218 -11.123 1.00 55.78 105 ILE A O 1
ATOM 834 N N . ARG A 1 106 ? -2.093 23.316 -12.639 1.00 52.62 106 ARG A N 1
ATOM 835 C CA . ARG A 1 106 ? -2.627 24.461 -13.383 1.00 52.62 106 ARG A CA 1
ATOM 836 C C . ARG A 1 106 ? -3.504 24.038 -14.553 1.00 52.62 106 ARG A C 1
ATOM 838 O O . ARG A 1 106 ? -4.132 24.903 -15.148 1.00 52.62 106 ARG A O 1
ATOM 845 N N . ASP A 1 107 ? -3.585 22.737 -14.843 1.00 53.81 107 ASP A N 1
ATOM 846 C CA . ASP A 1 107 ? -4.173 22.233 -16.093 1.00 53.81 107 ASP A CA 1
ATOM 847 C C . ASP A 1 107 ? -5.285 21.183 -15.915 1.00 53.81 107 ASP A C 1
ATOM 849 O O . ASP A 1 107 ? -5.655 20.486 -16.857 1.00 53.81 107 ASP A O 1
ATOM 853 N N . LEU A 1 108 ? -5.882 21.086 -14.723 1.00 52.53 108 LEU A N 1
ATOM 854 C CA . LEU A 1 108 ? -7.192 20.446 -14.552 1.00 52.53 108 LEU A CA 1
ATOM 855 C C . LEU A 1 108 ? -8.234 21.518 -14.236 1.00 52.53 108 LEU A C 1
ATOM 857 O O . LEU A 1 108 ? -8.732 21.618 -13.118 1.00 52.53 108 LEU A O 1
ATOM 861 N N . HIS A 1 109 ? -8.576 22.315 -15.250 1.00 50.69 109 HIS A N 1
ATOM 862 C CA . HIS A 1 109 ? -9.830 23.066 -15.284 1.00 50.69 109 HIS A CA 1
ATOM 863 C C . HIS A 1 109 ? -10.987 22.059 -15.407 1.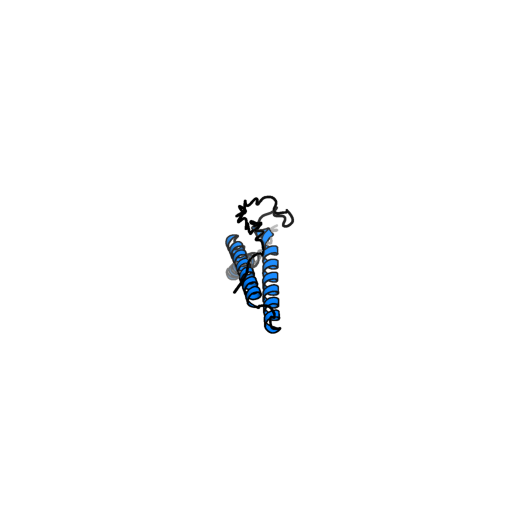00 50.69 109 HIS A C 1
ATOM 865 O O . HIS A 1 109 ? -11.537 21.817 -16.478 1.00 50.69 109 HIS A O 1
ATOM 871 N N . LEU A 1 110 ? -11.273 21.364 -14.307 1.00 51.62 110 LEU A N 1
ATOM 872 C CA . LEU A 1 110 ? -12.525 20.655 -14.110 1.00 51.62 110 LEU A CA 1
ATOM 873 C C . LEU A 1 110 ? -13.559 21.734 -13.812 1.00 51.62 110 LEU A C 1
ATOM 875 O O . LEU A 1 110 ? -13.586 22.260 -12.702 1.00 51.62 110 LEU A O 1
ATOM 879 N N . ASP A 1 111 ? -14.368 22.070 -14.816 1.00 49.16 111 ASP A N 1
ATOM 880 C CA . ASP A 1 111 ? -15.579 22.875 -14.671 1.00 49.16 111 ASP A CA 1
ATOM 881 C C . ASP A 1 111 ? -16.550 22.154 -13.730 1.00 49.16 111 ASP A C 1
ATOM 883 O O . ASP A 1 111 ? -17.480 21.459 -14.145 1.00 49.16 111 ASP A O 1
ATOM 887 N N . PHE A 1 112 ? -16.299 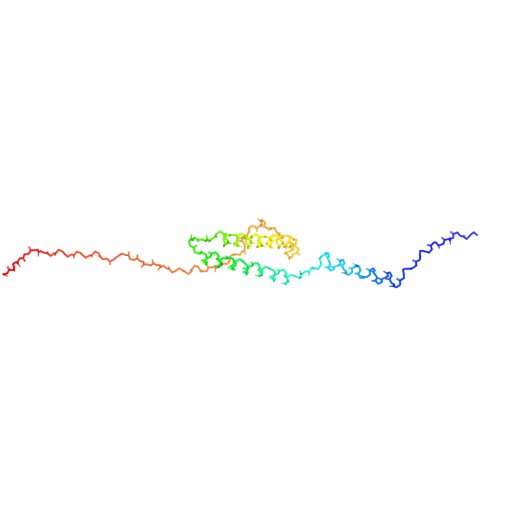22.266 -12.429 1.00 48.12 112 PHE A N 1
ATOM 888 C CA . PHE A 1 112 ? -17.286 21.964 -11.417 1.00 48.12 112 PHE A CA 1
ATOM 889 C C . PHE A 1 112 ? -18.324 23.073 -11.550 1.00 48.12 112 PHE A C 1
ATOM 891 O O . PHE A 1 112 ? -18.096 24.196 -11.111 1.00 48.12 112 PHE A O 1
ATOM 898 N N . MET A 1 113 ? -19.402 22.790 -12.281 1.00 52.22 113 MET A N 1
ATOM 899 C CA . MET A 1 113 ? -20.546 23.688 -12.357 1.00 52.22 113 MET A CA 1
ATOM 900 C C . MET A 1 113 ? -20.991 23.979 -10.924 1.00 52.22 113 MET A C 1
ATOM 902 O O . MET A 1 113 ? -21.435 23.063 -10.230 1.00 52.22 113 MET A O 1
ATOM 906 N N . ASP A 1 114 ? -20.811 25.226 -10.487 1.00 51.28 114 ASP A N 1
ATOM 907 C CA . ASP A 1 114 ? -21.444 25.758 -9.286 1.00 51.28 114 ASP A CA 1
ATOM 908 C C . ASP A 1 114 ? -22.953 25.559 -9.461 1.00 51.28 114 ASP A C 1
ATOM 910 O O . ASP A 1 114 ? -23.601 26.201 -10.291 1.00 51.28 114 ASP A O 1
ATOM 914 N N . ASP A 1 115 ? -23.494 24.587 -8.731 1.00 57.50 115 ASP A N 1
ATOM 915 C CA . ASP A 1 115 ? -24.926 24.418 -8.526 1.00 57.50 115 ASP A CA 1
ATOM 916 C C . ASP A 1 115 ? -25.355 25.540 -7.580 1.00 57.50 115 ASP A C 1
ATOM 918 O O . ASP A 1 115 ? -25.330 25.404 -6.356 1.00 57.50 115 ASP A O 1
ATOM 922 N N . ASP A 1 116 ? -25.617 26.701 -8.176 1.00 56.53 116 ASP A N 1
ATOM 923 C CA . ASP A 1 116 ? -26.026 27.923 -7.499 1.00 56.53 116 ASP A CA 1
ATOM 924 C C . ASP A 1 116 ? -27.458 27.753 -6.974 1.00 56.53 116 ASP A C 1
ATOM 926 O O . ASP A 1 116 ? -28.450 28.179 -7.569 1.00 56.53 116 ASP A O 1
ATOM 930 N N . SER A 1 117 ? -27.592 27.040 -5.857 1.00 57.66 117 SER A N 1
ATOM 931 C CA . SER A 1 117 ? -28.808 27.061 -5.060 1.00 57.66 117 SER A CA 1
ATOM 932 C C . SER A 1 117 ? -28.815 28.349 -4.235 1.00 57.66 117 SER A C 1
ATOM 934 O O . SER A 1 117 ? -28.428 28.344 -3.065 1.00 57.66 117 SER A O 1
ATOM 936 N N . GLU A 1 118 ? -29.237 29.454 -4.857 1.00 58.25 118 GLU A N 1
ATOM 937 C CA . GLU A 1 118 ? -29.551 30.706 -4.167 1.00 58.25 118 GLU A CA 1
ATOM 938 C C . GLU A 1 118 ? -30.680 30.466 -3.145 1.00 58.25 118 GLU A C 1
ATOM 940 O O . GLU A 1 118 ? -31.866 30.354 -3.471 1.00 58.25 118 GLU A O 1
ATOM 945 N N . ASP A 1 119 ? -30.285 30.387 -1.875 1.00 56.12 119 ASP A N 1
ATOM 946 C CA . ASP A 1 119 ? -31.134 30.528 -0.695 1.00 56.12 119 ASP A CA 1
ATOM 947 C C . ASP A 1 119 ? -31.645 31.975 -0.613 1.00 56.12 119 ASP A C 1
ATOM 949 O O . ASP A 1 119 ? -31.049 32.838 0.031 1.00 56.12 119 ASP A O 1
ATOM 953 N N . ASN A 1 120 ? -32.742 32.274 -1.314 1.00 49.00 120 ASN A N 1
ATOM 954 C CA . ASN A 1 120 ? -33.421 33.561 -1.182 1.00 49.00 120 ASN A CA 1
ATOM 955 C C . ASN A 1 120 ? -34.352 33.552 0.041 1.00 49.00 120 ASN A C 1
ATOM 957 O O . ASN A 1 120 ? -35.576 33.418 -0.061 1.00 49.00 120 ASN A O 1
ATOM 961 N N . GLY A 1 121 ? -33.738 33.672 1.216 1.00 43.47 121 GLY A N 1
ATOM 962 C CA . GLY A 1 121 ? -34.396 33.821 2.505 1.00 43.47 121 GLY A CA 1
ATOM 963 C C . GLY A 1 121 ? -34.599 35.283 2.915 1.00 43.47 121 GLY A C 1
ATOM 964 O O . GLY A 1 121 ? -33.803 35.814 3.677 1.00 43.47 121 GLY A O 1
ATOM 965 N N . ILE A 1 122 ? -35.744 35.840 2.499 1.00 48.12 122 ILE A N 1
ATOM 966 C CA . ILE A 1 122 ? -36.616 36.760 3.265 1.00 48.12 122 ILE A CA 1
ATOM 967 C C . ILE A 1 122 ? -36.100 38.194 3.516 1.00 48.12 122 ILE A C 1
ATOM 969 O O . ILE A 1 122 ? -35.261 38.413 4.379 1.00 48.12 122 ILE A O 1
ATOM 973 N N . ASP A 1 123 ? -36.777 39.186 2.923 1.00 43.03 123 ASP A N 1
ATOM 974 C CA . ASP A 1 123 ? -37.520 40.181 3.719 1.00 43.03 123 ASP A CA 1
ATOM 975 C C . ASP A 1 123 ? -38.575 40.890 2.857 1.00 43.03 123 ASP A C 1
ATOM 977 O O . ASP A 1 123 ? -38.285 41.454 1.803 1.00 43.03 123 ASP A O 1
ATOM 981 N N . GLY A 1 124 ? -39.830 40.804 3.276 1.00 45.00 124 GLY A N 1
ATOM 982 C CA . GLY A 1 124 ? -40.968 41.275 2.505 1.00 45.00 124 GLY A CA 1
ATOM 983 C C . GLY A 1 124 ? -42.238 41.224 3.329 1.00 45.00 124 GLY A C 1
ATOM 984 O O . GLY A 1 124 ? -43.023 40.289 3.201 1.00 45.00 124 GLY A O 1
ATOM 985 N N . SER A 1 125 ? -42.443 42.221 4.185 1.00 48.44 125 SER A N 1
ATOM 986 C CA . SER A 1 125 ? -43.627 43.092 4.139 1.00 48.44 125 SER A CA 1
ATOM 987 C C . SER A 1 125 ? -43.669 44.004 5.364 1.00 48.44 125 SER A C 1
ATOM 989 O O . SER A 1 125 ? -44.073 43.606 6.453 1.00 48.44 125 SER A O 1
ATOM 991 N N . ASP A 1 126 ? -43.315 45.270 5.139 1.00 47.59 126 ASP A N 1
ATOM 992 C CA . ASP A 1 126 ? -43.933 46.382 5.849 1.00 47.59 126 ASP A CA 1
ATOM 993 C C . ASP A 1 126 ? -45.451 46.300 5.636 1.00 47.59 126 ASP A C 1
ATOM 995 O O . ASP A 1 126 ? -45.951 46.454 4.519 1.00 47.59 126 ASP A O 1
ATOM 999 N N . THR A 1 127 ? -46.195 46.052 6.710 1.00 53.28 127 THR A N 1
ATOM 1000 C CA . THR A 1 127 ? -47.628 46.342 6.772 1.00 53.28 127 THR A CA 1
ATOM 1001 C C . THR A 1 127 ? -47.843 47.464 7.775 1.00 53.28 127 THR A C 1
ATOM 1003 O O . THR A 1 127 ? -47.979 47.225 8.976 1.00 53.28 127 THR A 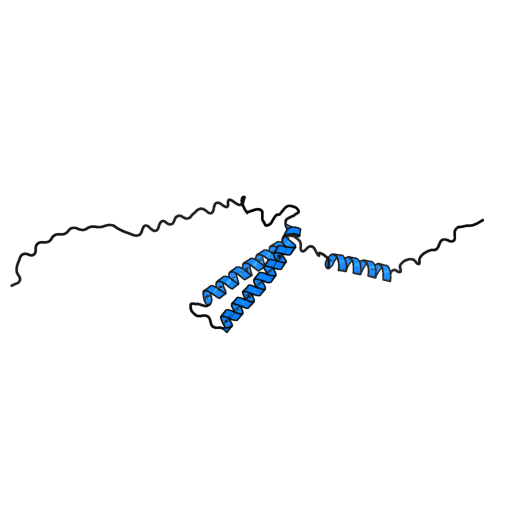O 1
ATOM 1006 N N . GLU A 1 128 ? -47.884 48.696 7.267 1.00 47.00 128 GLU A N 1
ATOM 1007 C CA . GLU A 1 128 ? -48.614 49.789 7.902 1.00 47.00 128 GLU A CA 1
ATOM 1008 C C . GLU A 1 128 ? -50.068 49.348 8.108 1.00 47.00 128 GLU A C 1
ATOM 1010 O O . GLU A 1 128 ? -50.773 48.973 7.169 1.00 47.00 128 GLU A O 1
ATOM 1015 N N . SER A 1 129 ? -50.530 49.378 9.351 1.00 53.81 129 SER A N 1
ATOM 1016 C CA 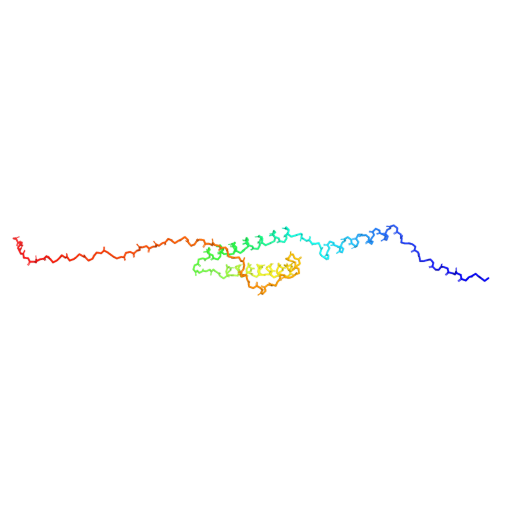. SER A 1 129 ? -51.952 49.405 9.691 1.00 53.81 129 SER A CA 1
ATOM 1017 C C . SER A 1 129 ? -52.098 50.136 11.016 1.00 53.81 129 SER A C 1
ATOM 1019 O O . SER A 1 129 ? -52.150 49.554 12.098 1.00 53.81 129 SER A O 1
ATOM 1021 N N . GLU A 1 130 ? -52.103 51.455 10.881 1.00 46.91 130 GLU A N 1
ATOM 1022 C CA . GLU A 1 130 ? -52.683 52.410 11.808 1.00 46.91 130 GLU A CA 1
ATOM 1023 C C . GLU A 1 130 ? -54.170 52.060 11.983 1.00 46.91 130 GLU A C 1
ATOM 1025 O O . GLU A 1 130 ? -54.951 52.131 11.036 1.00 46.91 130 GLU A O 1
ATOM 1030 N N . LEU A 1 131 ? -54.554 51.606 13.178 1.00 54.19 131 LEU A N 1
ATOM 1031 C CA . LEU A 1 131 ? -55.953 51.455 13.564 1.00 54.19 131 LEU A CA 1
ATOM 1032 C C . LEU A 1 131 ? -56.189 52.201 14.873 1.00 54.19 131 LEU A C 1
ATOM 1034 O O . LEU A 1 131 ? -55.714 51.816 15.943 1.00 54.19 131 LEU A O 1
ATOM 1038 N N . GLU A 1 132 ? -56.917 53.300 14.708 1.00 50.53 132 GLU A N 1
ATOM 1039 C CA . GLU A 1 132 ? -57.494 54.169 15.720 1.00 50.53 132 GLU A CA 1
ATOM 1040 C C . GLU A 1 132 ? -58.148 53.368 16.851 1.00 50.53 132 GLU A C 1
ATOM 1042 O O . GLU A 1 132 ? -59.047 52.549 16.649 1.00 50.53 132 GLU A O 1
ATOM 1047 N N . ALA A 1 133 ? -57.702 53.651 18.071 1.00 51.03 133 ALA A N 1
ATOM 1048 C CA . ALA A 1 133 ? -58.416 53.290 19.277 1.00 51.03 133 ALA A CA 1
ATOM 1049 C C . ALA A 1 133 ? -59.545 54.303 19.490 1.00 51.03 133 ALA A C 1
ATOM 1051 O O . ALA A 1 133 ? -59.312 55.381 20.034 1.00 51.03 133 ALA A O 1
ATOM 1052 N N . ASP A 1 134 ? -60.762 53.939 19.095 1.00 48.66 134 ASP A N 1
ATOM 1053 C CA . ASP A 1 134 ? -61.967 54.598 19.583 1.00 48.66 134 ASP A CA 1
ATOM 1054 C C . ASP A 1 134 ? -63.111 53.583 19.751 1.00 48.66 134 ASP A C 1
ATOM 1056 O O . ASP A 1 134 ? -63.350 52.741 18.886 1.00 48.66 134 ASP A O 1
ATOM 1060 N N . GLY A 1 135 ? -63.824 53.666 20.880 1.00 44.78 135 GLY A N 1
ATOM 1061 C CA . GLY A 1 135 ? -65.163 53.075 21.014 1.00 44.78 135 GLY A CA 1
ATOM 1062 C C . GLY A 1 135 ? -65.340 51.780 21.827 1.00 44.78 135 GLY A C 1
ATOM 1063 O O . GLY A 1 135 ? -65.550 50.709 21.274 1.00 44.78 135 GLY A O 1
ATOM 1064 N N . GLN A 1 136 ? -65.424 51.946 23.153 1.00 45.16 136 GLN A N 1
ATOM 1065 C CA . GLN A 1 136 ? -66.545 51.499 24.011 1.00 45.16 136 GLN A CA 1
ATOM 1066 C C . GLN A 1 136 ? -66.919 49.999 24.083 1.00 45.16 136 GLN A C 1
ATOM 1068 O O . GLN A 1 136 ? -67.606 49.451 23.224 1.00 45.16 136 GLN A O 1
ATOM 1073 N N . GLN A 1 137 ? -66.625 49.390 25.240 1.00 44.22 137 GLN A N 1
ATOM 1074 C CA . GLN A 1 137 ? -67.379 48.255 25.789 1.00 44.22 137 GLN A CA 1
ATOM 1075 C C . GLN A 1 137 ? -68.393 48.758 26.826 1.00 44.22 137 GLN A C 1
ATOM 1077 O O . GLN A 1 137 ? -68.055 49.584 27.677 1.00 44.22 137 GLN A O 1
ATOM 1082 N N . TRP A 1 138 ? -69.622 48.256 26.700 1.00 46.12 138 TRP A N 1
ATOM 1083 C CA . TRP A 1 138 ? -70.681 48.286 27.710 1.00 46.12 138 TRP A CA 1
ATOM 1084 C C . TRP A 1 138 ? -70.427 47.241 28.796 1.00 46.12 138 TRP A C 1
ATOM 1086 O O . TRP A 1 138 ? -69.903 46.159 28.443 1.00 46.12 138 TRP A O 1
#

Foldseek 3Di:
DDPDPPPDDDDDDPVNVVVVVVVVVVCCCVVDPPCDLVSLVVLVVVLVVLVVVLVVLVVVCPDDHDPVSVVVSVVSVVVSVVSVVVSVVCVPVHVDDPDDVPPPPPPPPPCPPPPPPPPPDDDDDDDDDDDDDDDDDD

Secondary structure (DSSP, 8-state):
--------PPPPPHHHHHHHHHHHHHHHHHTT----HHHHHHHHHHHHHHHHHHHHHHHHT-SS--HHHHHHHHHHHHHHHHHHHHHHHHHHHHH-TT--TTS---S-------------------------------

Sequence (138 aa):
MDVFEVQLKRAPTRKQQKLALLSSWAARLSGNAQRGAATWIASSITIEEMQITLSMDIRRLGRHPTETQTLDICRHRTKLQSRIDEFTIVAATHLGEGFDVDDEIRDLHLDFMDDDSEDNGIDGSDTESELEADGQQW